Protein AF-A0A0L6JHJ5-F1 (afdb_monomer_lite)

Organism: NCBI:txid398512

Secondary structure (DSSP, 8-state):
--B-SSS--SEEEEEETTEEEEEEE----TTS-B--------SSSEEEEEEEEEEETTEEEEPPPEEEEE-

Sequence (71 aa):
MNMAGGNNGTVIVLYENDKIVLYKRHKDNSPNQQTESMSFKAKSKGTFKYRYKLLNAKGSASSETIAIAVN

Foldseek 3Di:
DKDQFDFFFQWKFKDKVNHTPDIDGDDTPHRDIDDDDDDDDDPDFDKIWIKMKGDDPVGIDIDDIDIDGGD

Structure (mmCIF, N/CA/C/O backbone):
data_AF-A0A0L6JHJ5-F1
#
_entry.id   AF-A0A0L6JHJ5-F1
#
loop_
_atom_site.group_PDB
_atom_site.id
_atom_site.type_symbol
_atom_site.label_atom_id
_atom_site.label_alt_id
_atom_site.label_comp_id
_atom_site.label_asym_id
_atom_site.label_entity_id
_atom_site.label_seq_id
_atom_site.pdbx_PDB_ins_code
_atom_site.Cartn_x
_atom_site.Cartn_y
_atom_site.Cartn_z
_atom_site.occupancy
_atom_site.B_iso_or_equiv
_atom_site.auth_seq_id
_atom_site.auth_comp_id
_atom_site.auth_asym_id
_atom_site.auth_atom_id
_atom_site.pdbx_PDB_model_num
ATOM 1 N N . MET A 1 1 ? 5.343 7.472 -2.317 1.00 55.81 1 MET A N 1
ATOM 2 C CA . MET A 1 1 ? 6.165 6.288 -2.678 1.00 55.81 1 MET A CA 1
ATOM 3 C C . MET A 1 1 ? 7.261 6.751 -3.625 1.00 55.81 1 MET A C 1
ATOM 5 O O . MET A 1 1 ? 6.933 7.594 -4.439 1.00 55.81 1 MET A O 1
ATOM 9 N N . ASN A 1 2 ? 8.503 6.265 -3.532 1.00 48.22 2 ASN A N 1
ATOM 10 C CA . ASN A 1 2 ? 9.531 6.557 -4.540 1.00 48.22 2 ASN A CA 1
ATOM 11 C C . ASN A 1 2 ? 9.952 5.252 -5.230 1.00 48.22 2 ASN A C 1
ATOM 13 O O . ASN A 1 2 ? 10.419 4.337 -4.554 1.00 48.22 2 ASN A O 1
ATOM 17 N N . MET A 1 3 ? 9.745 5.145 -6.543 1.00 58.34 3 MET A N 1
ATOM 18 C CA . MET A 1 3 ? 10.220 4.014 -7.344 1.00 58.34 3 MET A CA 1
ATOM 19 C C . MET A 1 3 ? 11.568 4.380 -7.962 1.00 58.34 3 MET A C 1
ATOM 21 O O . MET A 1 3 ? 11.607 5.200 -8.874 1.00 58.34 3 MET A O 1
ATOM 25 N N . ALA A 1 4 ? 12.662 3.792 -7.466 1.00 51.22 4 ALA A N 1
ATOM 26 C CA . ALA A 1 4 ? 13.980 3.929 -8.088 1.00 51.22 4 ALA A CA 1
ATOM 27 C C . ALA A 1 4 ? 13.951 3.318 -9.506 1.00 51.22 4 ALA A C 1
ATOM 29 O O . ALA A 1 4 ? 13.311 2.289 -9.715 1.00 51.22 4 ALA A O 1
ATOM 30 N N . GLY A 1 5 ? 14.594 3.988 -10.471 1.00 53.06 5 GLY A N 1
ATOM 31 C CA . GLY A 1 5 ? 14.428 3.761 -11.915 1.00 53.06 5 GLY A CA 1
ATOM 32 C C . GLY A 1 5 ? 14.448 2.290 -12.357 1.00 53.06 5 GLY A C 1
ATOM 33 O O . GLY A 1 5 ? 15.305 1.510 -11.946 1.00 53.06 5 GLY A O 1
ATOM 34 N N . GLY A 1 6 ? 13.486 1.919 -13.209 1.00 60.12 6 GLY A N 1
ATOM 35 C CA . GLY A 1 6 ? 13.238 0.550 -13.677 1.00 60.12 6 GLY A CA 1
ATOM 36 C C . GLY A 1 6 ? 11.932 0.442 -14.481 1.00 60.12 6 GLY A C 1
ATOM 37 O O . GLY A 1 6 ? 11.455 1.445 -15.013 1.00 60.12 6 GLY A O 1
ATOM 38 N N . ASN A 1 7 ? 11.340 -0.762 -14.580 1.00 62.25 7 ASN A N 1
ATOM 39 C CA . ASN A 1 7 ? 9.977 -0.945 -15.118 1.00 62.25 7 ASN A CA 1
ATOM 40 C C . ASN A 1 7 ? 8.956 -0.630 -14.019 1.00 62.25 7 ASN A C 1
ATOM 42 O O . ASN A 1 7 ? 8.836 -1.395 -13.059 1.00 62.25 7 ASN A O 1
ATOM 46 N N . ASN A 1 8 ? 8.216 0.461 -14.164 1.00 67.50 8 ASN A N 1
ATOM 47 C CA . ASN A 1 8 ? 7.272 0.913 -13.161 1.00 67.50 8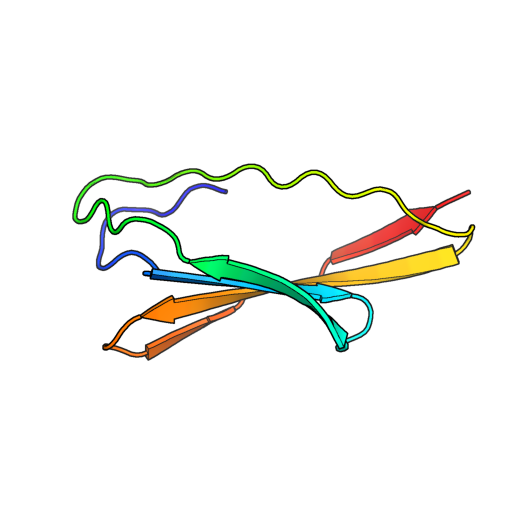 ASN A CA 1
ATOM 48 C C . ASN A 1 8 ? 6.054 -0.019 -13.092 1.00 67.50 8 ASN A C 1
ATOM 50 O O . ASN A 1 8 ? 5.734 -0.764 -14.026 1.00 67.50 8 ASN A O 1
ATOM 54 N N . GLY A 1 9 ? 5.386 -0.019 -11.940 1.00 68.69 9 GLY A N 1
ATOM 55 C CA . GLY A 1 9 ? 4.112 -0.711 -11.778 1.00 68.69 9 GLY A CA 1
ATOM 56 C C . GLY A 1 9 ? 3.013 0.011 -12.558 1.00 68.69 9 GLY A C 1
ATOM 57 O O . GLY A 1 9 ? 2.805 1.205 -12.369 1.00 68.69 9 GLY A O 1
ATOM 58 N N . THR A 1 10 ? 2.265 -0.710 -13.390 1.00 79.88 10 THR A N 1
ATOM 59 C CA . THR A 1 10 ? 1.079 -0.175 -14.084 1.00 79.88 10 THR A CA 1
ATOM 60 C C . THR A 1 10 ? -0.193 -0.320 -13.252 1.00 79.88 10 THR A C 1
ATOM 62 O O . THR A 1 10 ? -1.229 0.268 -13.567 1.00 79.88 10 THR A O 1
ATOM 65 N N . VAL A 1 11 ? -0.135 -1.099 -12.172 1.00 84.31 11 VAL A N 1
ATOM 66 C CA . VAL A 1 11 ? -1.229 -1.294 -11.222 1.00 84.31 11 VAL A CA 1
ATOM 67 C C . VAL A 1 11 ? -0.688 -1.205 -9.806 1.00 84.31 11 VAL A C 1
ATOM 69 O O . VAL A 1 11 ? 0.328 -1.821 -9.484 1.00 84.31 11 VAL A O 1
ATOM 72 N N . ILE A 1 12 ? -1.413 -0.484 -8.954 1.00 86.44 12 ILE A N 1
ATOM 73 C CA . ILE A 1 12 ? -1.179 -0.438 -7.513 1.00 86.44 12 ILE A CA 1
ATOM 74 C C . ILE A 1 12 ? -2.398 -1.021 -6.800 1.00 86.44 12 ILE A C 1
ATOM 76 O O . ILE A 1 12 ? -3.534 -0.604 -7.042 1.00 86.44 12 ILE A O 1
ATOM 80 N N . VAL A 1 13 ? -2.146 -1.972 -5.906 1.00 89.88 13 VAL A N 1
ATOM 81 C CA . VAL A 1 13 ? -3.148 -2.592 -5.038 1.00 89.88 13 VAL A CA 1
ATOM 82 C C . VAL A 1 13 ? -2.784 -2.298 -3.591 1.00 89.88 13 VAL A C 1
ATOM 84 O O . VAL A 1 13 ? -1.683 -2.644 -3.167 1.00 89.88 13 VAL A O 1
ATOM 87 N N . LEU A 1 14 ? -3.691 -1.682 -2.836 1.00 89.88 14 LEU A N 1
ATOM 88 C CA . LEU A 1 14 ? -3.545 -1.484 -1.395 1.00 89.88 14 LEU A CA 1
ATOM 89 C C . LEU A 1 14 ? -4.359 -2.541 -0.657 1.00 89.88 14 LEU A C 1
ATOM 91 O O . LEU A 1 14 ? -5.555 -2.702 -0.912 1.00 89.88 14 LEU A O 1
ATOM 95 N N . TYR A 1 15 ? -3.704 -3.221 0.273 1.00 91.94 15 TYR A N 1
ATOM 96 C CA . TYR A 1 15 ? -4.306 -4.175 1.186 1.00 91.94 15 TYR A CA 1
ATOM 97 C C . TYR A 1 15 ? -4.432 -3.541 2.570 1.00 91.94 15 TYR A C 1
ATOM 99 O O . TYR A 1 15 ? -3.473 -2.938 3.043 1.00 91.94 15 TYR A O 1
ATOM 107 N N . GLU A 1 16 ? -5.581 -3.723 3.211 1.00 91.44 16 GLU A N 1
ATOM 108 C CA . GLU A 1 16 ? -5.850 -3.456 4.623 1.00 91.44 16 GLU A CA 1
ATOM 109 C C . GLU A 1 16 ? -6.267 -4.779 5.270 1.00 91.44 16 GLU A C 1
ATOM 111 O O . GLU A 1 16 ? -7.245 -5.393 4.841 1.00 91.44 16 GLU A O 1
ATOM 116 N N . ASN A 1 17 ? -5.5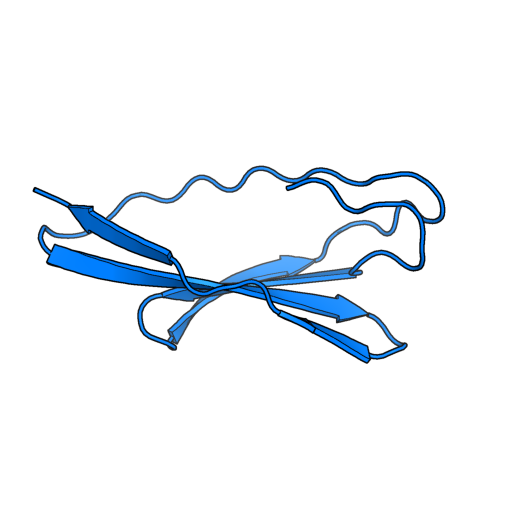28 -5.249 6.277 1.00 91.88 17 ASN A N 1
ATOM 117 C CA . ASN A 1 17 ? -5.766 -6.545 6.924 1.00 91.88 17 ASN A CA 1
ATOM 118 C C . ASN A 1 17 ? -5.929 -7.682 5.893 1.00 91.88 17 ASN A C 1
ATOM 120 O O . ASN A 1 17 ? -6.872 -8.468 5.952 1.00 91.88 17 ASN A O 1
ATOM 124 N N . ASP A 1 18 ? -5.038 -7.689 4.896 1.00 90.25 18 ASP A N 1
ATOM 125 C CA . ASP A 1 18 ? -5.015 -8.605 3.746 1.00 90.25 18 ASP A CA 1
ATOM 126 C C . ASP A 1 18 ? -6.228 -8.543 2.797 1.00 90.25 18 ASP A C 1
ATOM 128 O O . ASP A 1 18 ? -6.304 -9.307 1.834 1.00 90.25 18 ASP A O 1
ATOM 132 N N . LYS A 1 19 ? -7.129 -7.569 2.973 1.00 90.44 19 LYS A N 1
ATOM 133 C CA . LYS A 1 19 ? -8.238 -7.282 2.051 1.00 90.44 19 LYS A CA 1
ATOM 134 C C . LYS A 1 19 ? -7.886 -6.129 1.124 1.00 90.44 19 LYS A C 1
ATOM 136 O O . LYS A 1 19 ? -7.331 -5.130 1.560 1.00 90.44 19 LYS A O 1
ATOM 141 N N . ILE A 1 20 ? -8.247 -6.230 -0.151 1.00 90.88 20 ILE A N 1
ATOM 142 C CA . ILE A 1 20 ? -8.032 -5.138 -1.107 1.00 90.88 20 ILE A CA 1
ATOM 143 C C . ILE A 1 20 ? -8.975 -3.981 -0.766 1.00 90.88 20 ILE A C 1
ATOM 145 O O . ILE A 1 20 ? -10.193 -4.140 -0.802 1.00 90.88 20 ILE A O 1
ATOM 149 N N . VAL A 1 21 ? -8.402 -2.815 -0.475 1.00 88.56 21 VAL A N 1
ATOM 150 C CA . VAL A 1 21 ? -9.145 -1.570 -0.213 1.00 88.56 21 VAL A CA 1
ATOM 151 C C . VAL A 1 2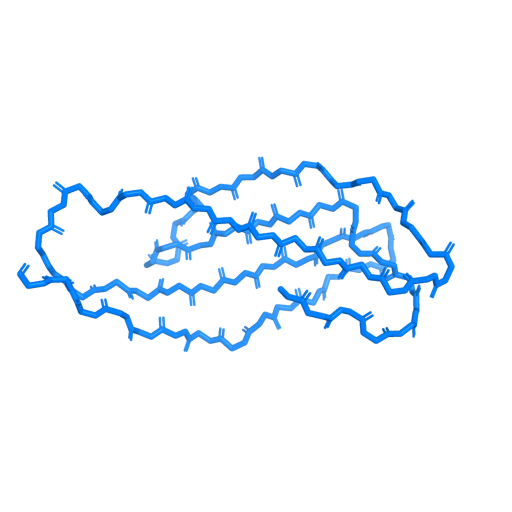1 ? -8.968 -0.532 -1.314 1.00 88.56 21 VAL A C 1
ATOM 153 O O . VAL A 1 21 ? -9.788 0.373 -1.446 1.00 88.56 21 VAL A O 1
ATOM 156 N N . LEU A 1 22 ? -7.930 -0.673 -2.141 1.00 85.94 22 LEU A N 1
ATOM 157 C CA . LEU A 1 22 ? -7.721 0.160 -3.318 1.00 85.94 22 LEU A CA 1
ATOM 158 C C . LEU A 1 22 ? -7.131 -0.677 -4.449 1.00 85.94 22 LEU A C 1
ATOM 160 O O . LEU A 1 22 ? -6.181 -1.430 -4.245 1.00 85.94 22 LEU A O 1
ATOM 164 N N . TYR A 1 23 ? -7.656 -0.479 -5.652 1.00 88.25 23 TYR A N 1
ATOM 165 C CA . TYR A 1 23 ? -7.088 -0.989 -6.891 1.00 88.25 23 TYR A CA 1
ATOM 166 C C . TYR A 1 23 ? -7.077 0.152 -7.907 1.00 88.25 23 TYR A C 1
ATOM 168 O O . TYR A 1 23 ? -8.136 0.651 -8.291 1.00 88.25 23 TYR A O 1
ATOM 176 N N . LYS A 1 24 ? -5.889 0.599 -8.322 1.00 83.31 24 LYS A N 1
ATOM 177 C CA . LYS A 1 24 ? -5.737 1.745 -9.226 1.00 83.31 24 LYS A CA 1
ATOM 178 C C . LYS A 1 24 ? -4.763 1.407 -10.346 1.00 83.31 24 LYS A C 1
ATOM 180 O O . LYS A 1 24 ? -3.657 0.931 -10.094 1.00 83.31 24 LYS A O 1
ATOM 185 N N . ARG A 1 25 ? -5.167 1.693 -11.587 1.00 79.44 25 ARG A N 1
ATOM 186 C CA . ARG A 1 25 ? -4.237 1.715 -12.721 1.00 79.44 25 ARG A CA 1
ATOM 187 C C . ARG A 1 25 ? -3.405 2.982 -12.659 1.00 79.44 25 ARG A C 1
ATOM 189 O O . ARG A 1 25 ? -3.927 4.072 -12.427 1.00 79.44 25 ARG A O 1
ATOM 196 N N . HIS A 1 26 ? -2.119 2.819 -12.883 1.00 71.81 26 HIS A N 1
ATOM 197 C CA . HIS A 1 26 ? -1.144 3.881 -12.852 1.00 71.81 26 HIS A CA 1
ATOM 198 C C . HIS A 1 26 ? -0.485 4.004 -14.225 1.00 71.81 26 HIS A C 1
ATOM 200 O O . HIS A 1 26 ? -0.295 3.008 -14.923 1.00 71.81 26 HIS A O 1
ATOM 206 N N . LYS A 1 27 ? -0.219 5.239 -14.657 1.00 69.06 27 LYS A N 1
ATOM 207 C CA . LYS A 1 27 ? 0.367 5.500 -15.973 1.00 69.06 27 LYS A CA 1
ATOM 208 C C . LYS A 1 27 ? 1.841 5.142 -15.909 1.00 69.06 27 LYS A C 1
ATOM 210 O O . LYS A 1 27 ? 2.540 5.757 -15.125 1.00 69.06 27 LYS A O 1
ATOM 215 N N . ASP A 1 28 ? 2.311 4.198 -16.711 1.00 65.62 28 ASP A N 1
ATOM 216 C CA . ASP A 1 28 ? 3.735 3.863 -16.752 1.00 65.62 28 ASP A CA 1
ATOM 217 C C . ASP A 1 28 ? 4.577 5.111 -17.080 1.00 65.62 28 ASP A C 1
ATOM 219 O O . ASP A 1 28 ? 4.312 5.793 -18.072 1.00 65.62 28 ASP A O 1
ATOM 223 N N . ASN A 1 29 ? 5.543 5.432 -16.217 1.00 66.06 29 ASN A N 1
ATOM 224 C CA . ASN A 1 29 ? 6.474 6.549 -16.407 1.00 66.06 29 ASN A CA 1
ATOM 225 C C . ASN A 1 29 ? 7.920 6.084 -16.650 1.00 66.06 29 ASN A C 1
ATOM 227 O O . ASN A 1 29 ? 8.856 6.866 -16.495 1.00 66.06 29 ASN A O 1
ATOM 231 N N . SER A 1 30 ? 8.132 4.802 -16.960 1.00 66.12 30 SER A N 1
ATOM 232 C CA . SER A 1 30 ? 9.475 4.249 -17.129 1.00 66.12 30 SER A CA 1
ATOM 233 C C . SER A 1 30 ? 10.284 4.947 -18.232 1.00 66.12 30 SER A C 1
ATOM 235 O O . SER A 1 30 ? 9.724 5.301 -19.270 1.00 66.12 30 SER A O 1
ATOM 237 N N . PRO A 1 31 ? 11.610 5.116 -18.042 1.00 67.19 31 PRO A N 1
ATOM 238 C CA . PRO A 1 31 ? 12.415 4.688 -16.886 1.00 67.19 31 PRO A CA 1
ATOM 239 C C . PRO A 1 31 ? 12.430 5.696 -15.719 1.00 67.19 31 PRO A C 1
ATOM 241 O O . PRO A 1 31 ? 13.160 5.492 -14.748 1.00 67.19 31 PRO A O 1
ATOM 244 N N . ASN A 1 32 ? 11.666 6.789 -15.804 1.00 68.12 32 ASN A N 1
ATOM 245 C CA . ASN A 1 32 ? 11.672 7.834 -14.788 1.00 68.12 32 ASN A CA 1
ATOM 246 C C . ASN A 1 32 ? 11.037 7.349 -13.483 1.00 68.12 32 ASN A C 1
ATOM 248 O O . ASN A 1 32 ? 10.127 6.514 -13.475 1.00 68.12 32 ASN A O 1
ATOM 252 N N . GLN A 1 33 ? 11.501 7.931 -12.374 1.00 63.81 33 GLN A N 1
ATOM 253 C CA . GLN A 1 33 ? 10.910 7.692 -11.064 1.00 63.81 33 GLN A CA 1
ATOM 254 C C . GLN A 1 33 ? 9.435 8.084 -11.074 1.00 63.81 33 GLN A C 1
ATOM 256 O O . GLN A 1 33 ? 8.994 9.006 -11.773 1.00 63.81 33 GLN A O 1
ATOM 261 N N . GLN A 1 34 ? 8.672 7.365 -10.271 1.00 67.94 34 GLN A N 1
ATOM 262 C CA . GLN A 1 34 ? 7.247 7.556 -10.177 1.00 67.94 34 GLN A CA 1
ATOM 263 C C . GLN A 1 34 ? 6.814 7.598 -8.717 1.00 67.94 34 GLN A C 1
ATOM 265 O O . GLN A 1 34 ? 7.227 6.778 -7.893 1.00 67.94 34 GLN A O 1
ATOM 270 N N . THR A 1 35 ? 5.970 8.584 -8.427 1.00 68.19 35 THR A N 1
ATOM 271 C CA . THR A 1 35 ? 5.491 8.894 -7.087 1.00 68.19 35 THR A CA 1
ATOM 272 C C . THR A 1 35 ? 3.980 8.969 -7.113 1.00 68.19 35 THR A C 1
ATOM 274 O O . THR A 1 35 ? 3.409 9.771 -7.842 1.00 68.19 35 THR A O 1
ATOM 277 N N . GLU A 1 36 ? 3.338 8.177 -6.261 1.00 70.00 36 GLU A N 1
ATOM 278 C CA . GLU A 1 36 ? 1.921 8.326 -5.946 1.00 70.00 36 GLU A CA 1
ATOM 279 C C . GLU A 1 36 ? 1.741 8.502 -4.447 1.00 70.00 36 GLU A C 1
ATOM 281 O O . GLU A 1 36 ? 2.440 7.885 -3.627 1.00 70.00 36 GLU A O 1
ATOM 286 N N . SER A 1 37 ? 0.760 9.334 -4.124 1.00 73.50 37 SER A N 1
ATOM 287 C CA . SER A 1 37 ? 0.228 9.521 -2.785 1.00 73.50 37 SER A CA 1
ATOM 288 C C . SER A 1 37 ? -1.206 9.017 -2.773 1.00 73.50 37 SER A C 1
ATOM 290 O O . SER A 1 37 ? -1.983 9.283 -3.690 1.00 73.50 37 SER A O 1
ATOM 292 N N . MET A 1 38 ? -1.549 8.262 -1.736 1.00 72.50 38 MET A N 1
ATOM 293 C CA . MET A 1 38 ? -2.878 7.699 -1.547 1.00 72.50 38 MET A CA 1
ATOM 294 C C . MET A 1 38 ? -3.422 8.199 -0.221 1.00 72.50 38 MET A C 1
ATOM 296 O O . MET A 1 38 ? -2.752 8.081 0.802 1.00 72.50 38 MET A O 1
ATOM 300 N N . SER A 1 39 ? -4.640 8.727 -0.251 1.00 75.06 39 SER A N 1
ATOM 301 C CA . SER A 1 39 ? -5.347 9.190 0.937 1.00 75.06 39 SER A CA 1
ATOM 302 C C . SER A 1 39 ? -6.618 8.372 1.089 1.00 75.06 39 SER A C 1
ATOM 304 O O . SER A 1 39 ? -7.427 8.296 0.166 1.00 75.06 39 SER A O 1
ATOM 306 N N . PHE A 1 40 ? -6.806 7.767 2.254 1.00 74.25 40 PHE A N 1
ATOM 307 C CA . PHE A 1 40 ? -8.025 7.053 2.617 1.00 74.25 40 PHE A CA 1
ATOM 308 C C . PHE A 1 40 ? -8.378 7.381 4.070 1.00 74.25 40 PHE A C 1
ATOM 310 O O . PHE A 1 40 ? -7.512 7.753 4.862 1.00 74.25 40 PHE A O 1
ATOM 317 N N . LYS A 1 41 ? -9.667 7.300 4.408 1.00 78.75 41 LYS A N 1
ATOM 318 C CA . LYS A 1 41 ? -10.163 7.560 5.764 1.00 78.75 41 LYS A CA 1
ATOM 319 C C . LYS A 1 41 ? -10.484 6.240 6.447 1.00 78.75 41 LYS A C 1
ATOM 321 O O . LYS A 1 41 ? -11.220 5.427 5.889 1.00 78.75 41 LYS A O 1
ATOM 326 N N . ALA A 1 42 ? -9.971 6.063 7.660 1.00 77.88 42 ALA A N 1
ATOM 327 C CA . ALA A 1 42 ? -10.384 4.964 8.518 1.00 77.88 42 ALA A CA 1
ATOM 328 C C . ALA A 1 42 ? -11.874 5.109 8.861 1.00 77.88 42 ALA A C 1
ATOM 330 O O . ALA A 1 42 ? -12.346 6.207 9.164 1.00 77.88 42 ALA A O 1
ATOM 331 N N . LYS A 1 43 ? -12.620 4.001 8.794 1.00 77.44 43 LYS A N 1
ATOM 332 C CA . LYS A 1 43 ? -14.061 3.981 9.103 1.00 77.44 43 LYS A CA 1
ATOM 333 C C . LYS A 1 43 ? -14.348 3.796 10.595 1.00 77.44 43 LYS A C 1
ATOM 335 O O . LYS A 1 43 ? -15.423 4.167 11.050 1.00 77.44 43 LYS A O 1
ATOM 340 N N . SER A 1 44 ? -13.407 3.227 11.347 1.00 86.31 44 SER A N 1
ATOM 341 C CA . SER A 1 44 ? -13.529 2.964 12.782 1.00 86.31 44 SER A CA 1
ATOM 342 C C . SER A 1 44 ? -12.166 3.021 13.472 1.00 86.31 44 SER A C 1
ATOM 344 O O . SER A 1 44 ? -11.126 2.920 12.818 1.00 86.31 44 SER A O 1
ATOM 346 N N . LYS A 1 45 ? -12.185 3.142 14.803 1.00 89.81 45 LYS A N 1
ATOM 347 C CA . LYS A 1 45 ? -10.996 2.964 15.645 1.00 89.81 45 LYS A CA 1
ATOM 348 C C . LYS A 1 45 ? -10.524 1.509 15.593 1.00 89.81 45 LYS A C 1
ATOM 350 O O . LYS A 1 45 ? -11.349 0.602 15.467 1.00 89.81 45 LYS A O 1
ATOM 355 N N . GLY A 1 46 ? -9.217 1.295 15.680 1.00 90.50 46 GLY A N 1
ATOM 356 C CA . GLY A 1 46 ? -8.599 -0.030 15.630 1.00 90.50 46 GLY A CA 1
ATOM 357 C C . GLY A 1 46 ? -7.213 -0.031 14.990 1.00 90.50 46 GLY A C 1
ATOM 358 O O . GLY A 1 46 ? -6.744 0.984 14.478 1.00 90.50 46 GLY A O 1
ATOM 359 N N . THR A 1 47 ? -6.559 -1.191 15.011 1.00 91.88 47 THR A N 1
ATOM 360 C CA . THR A 1 47 ? -5.255 -1.399 14.368 1.00 91.88 47 THR A CA 1
ATOM 361 C C . THR A 1 47 ? -5.440 -2.062 13.011 1.00 91.88 47 THR A C 1
ATOM 363 O O . THR A 1 47 ? -6.059 -3.121 12.905 1.00 91.88 47 THR A O 1
ATOM 366 N N . PHE A 1 48 ? -4.864 -1.460 11.978 1.00 91.44 48 PHE A N 1
ATOM 367 C CA . PHE A 1 48 ? -4.978 -1.905 10.596 1.00 91.44 48 PHE A CA 1
ATOM 368 C C . PHE A 1 48 ? -3.594 -2.154 10.006 1.00 91.44 48 PHE A C 1
ATOM 370 O O . PHE A 1 48 ? -2.687 -1.332 10.146 1.00 91.44 48 PHE A O 1
ATOM 377 N N . LYS A 1 49 ? -3.427 -3.296 9.340 1.00 92.62 49 LYS A N 1
ATOM 378 C CA . LYS A 1 49 ? -2.196 -3.643 8.628 1.00 92.62 49 LYS A CA 1
ATOM 379 C C . LYS A 1 49 ? -2.315 -3.239 7.170 1.00 92.62 49 LYS A C 1
ATOM 381 O O . LYS A 1 49 ? -3.168 -3.775 6.468 1.00 92.62 49 LYS A O 1
ATOM 386 N N . TYR A 1 50 ? -1.444 -2.354 6.710 1.00 91.88 50 TYR A N 1
ATOM 387 C CA . TYR A 1 50 ? -1.398 -1.922 5.323 1.00 91.88 50 TYR A CA 1
ATOM 388 C C . TYR A 1 50 ? -0.190 -2.491 4.600 1.00 91.88 50 TYR A C 1
ATOM 390 O O . TYR A 1 50 ? 0.929 -2.458 5.105 1.00 91.88 50 TYR A O 1
ATOM 398 N N . ARG A 1 51 ? -0.421 -2.972 3.383 1.00 91.94 51 ARG A N 1
ATOM 399 C CA . ARG A 1 51 ? 0.620 -3.425 2.457 1.00 91.94 51 ARG A CA 1
ATOM 400 C C . ARG A 1 51 ? 0.206 -3.023 1.056 1.00 91.94 51 ARG A C 1
ATOM 402 O O . ARG A 1 51 ? -0.957 -3.199 0.702 1.00 91.94 51 ARG A O 1
ATOM 409 N N . TYR A 1 52 ? 1.125 -2.526 0.240 1.00 87.75 52 TYR A N 1
ATOM 410 C CA . TYR A 1 52 ? 0.841 -2.299 -1.173 1.00 87.75 52 TYR A CA 1
ATOM 411 C C . TYR A 1 52 ? 1.537 -3.340 -2.050 1.00 87.75 52 TYR A C 1
ATOM 413 O O . TYR A 1 52 ? 2.578 -3.896 -1.694 1.00 87.75 52 TYR A O 1
ATOM 421 N N . LYS A 1 53 ? 0.942 -3.617 -3.208 1.00 87.88 53 LYS A N 1
ATOM 422 C CA . LYS A 1 53 ? 1.507 -4.460 -4.260 1.00 87.88 53 LYS A CA 1
ATOM 423 C C . LYS A 1 53 ? 1.455 -3.710 -5.578 1.00 87.88 53 LYS A C 1
ATOM 425 O O . LYS A 1 53 ? 0.406 -3.207 -5.972 1.00 87.88 53 LYS A O 1
ATOM 430 N N . LEU A 1 54 ? 2.591 -3.664 -6.249 1.00 84.69 54 LEU A N 1
ATOM 431 C CA . LEU A 1 54 ? 2.753 -3.134 -7.589 1.00 84.69 54 LEU A CA 1
ATOM 432 C C . LEU A 1 54 ? 2.766 -4.294 -8.571 1.00 84.69 54 LEU A C 1
ATOM 434 O O . LEU A 1 54 ? 3.389 -5.321 -8.299 1.00 84.69 54 LEU A O 1
ATOM 438 N N . LEU A 1 55 ? 2.084 -4.137 -9.700 1.00 85.50 55 LEU A N 1
ATOM 439 C CA . LEU A 1 55 ? 2.068 -5.122 -10.774 1.00 85.50 55 LEU A CA 1
ATOM 440 C C . LEU A 1 55 ? 2.337 -4.434 -12.111 1.00 85.50 55 LEU A C 1
ATOM 442 O O . LEU A 1 55 ? 1.861 -3.324 -12.351 1.00 85.50 55 LEU A O 1
ATOM 446 N N . ASN A 1 56 ? 3.075 -5.111 -12.980 1.00 81.38 56 ASN A N 1
ATOM 447 C CA . ASN A 1 56 ? 3.182 -4.801 -14.401 1.00 81.38 56 ASN A CA 1
ATOM 448 C C . ASN A 1 56 ? 3.248 -6.111 -15.203 1.00 81.38 56 ASN A C 1
ATOM 450 O O . ASN A 1 56 ? 3.200 -7.203 -14.638 1.00 81.38 56 ASN A O 1
ATOM 454 N N . ALA A 1 57 ? 3.368 -6.018 -16.527 1.00 79.38 57 ALA A N 1
ATOM 455 C CA . ALA A 1 57 ? 3.426 -7.195 -17.398 1.00 79.38 57 ALA A CA 1
ATOM 456 C C . ALA A 1 57 ? 4.619 -8.133 -17.114 1.00 79.38 57 ALA A C 1
ATOM 458 O O . ALA A 1 57 ? 4.615 -9.274 -17.562 1.00 79.38 57 ALA A O 1
ATOM 459 N N . LYS A 1 58 ? 5.640 -7.665 -16.385 1.00 80.81 58 LYS A N 1
ATOM 460 C CA . LYS A 1 58 ? 6.866 -8.417 -16.087 1.00 80.81 58 LYS A CA 1
ATOM 461 C C . LYS A 1 58 ? 6.849 -9.064 -14.702 1.00 80.81 58 LYS A C 1
ATOM 463 O O . LYS A 1 58 ? 7.702 -9.900 -14.425 1.00 80.81 58 LYS A O 1
ATOM 468 N N . GLY A 1 59 ? 5.908 -8.697 -13.831 1.00 81.25 59 GLY A N 1
ATOM 469 C CA . GLY A 1 59 ? 5.796 -9.289 -12.504 1.00 81.25 59 GLY A CA 1
ATOM 470 C C . GLY A 1 59 ? 5.134 -8.380 -11.480 1.00 81.25 59 GLY A C 1
ATOM 471 O O . GLY A 1 59 ? 4.378 -7.462 -11.804 1.00 81.25 59 GLY A O 1
ATOM 472 N N . SER A 1 60 ? 5.414 -8.659 -10.208 1.00 85.50 60 SER A N 1
ATOM 473 C CA . SER A 1 60 ? 4.876 -7.883 -9.096 1.00 85.50 60 SER A CA 1
ATOM 474 C C . SER A 1 60 ? 5.870 -7.736 -7.955 1.00 85.50 60 SER A C 1
ATOM 476 O O . SER A 1 60 ? 6.568 -8.694 -7.632 1.00 85.50 60 SER A O 1
ATOM 478 N N . ALA A 1 61 ? 5.854 -6.580 -7.297 1.00 85.25 61 ALA A N 1
ATOM 479 C CA . ALA A 1 61 ? 6.622 -6.298 -6.089 1.00 85.25 61 ALA A CA 1
ATOM 480 C C . ALA A 1 61 ? 5.666 -5.878 -4.968 1.00 85.25 61 ALA A C 1
ATOM 482 O O . ALA A 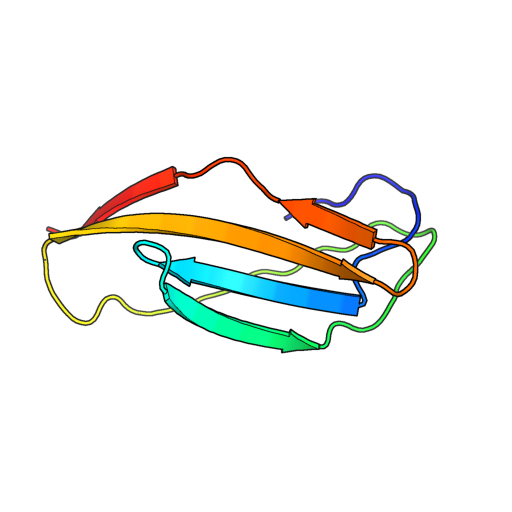1 61 ? 4.681 -5.187 -5.224 1.00 85.25 61 ALA A O 1
ATOM 483 N N . SER A 1 62 ? 5.926 -6.305 -3.733 1.00 87.00 62 SER A N 1
ATOM 484 C CA . SER A 1 62 ? 5.133 -5.898 -2.566 1.00 87.00 62 SER A CA 1
ATOM 485 C C . SER A 1 62 ? 5.985 -5.091 -1.603 1.00 87.00 62 SER A C 1
ATOM 487 O O . SER A 1 62 ? 7.189 -5.310 -1.506 1.00 87.00 62 SER A O 1
ATOM 489 N N . SER A 1 63 ? 5.345 -4.178 -0.886 1.00 86.88 63 SER A N 1
ATOM 490 C CA . SER A 1 63 ? 5.968 -3.456 0.212 1.00 86.88 63 SER A CA 1
ATOM 491 C C . SER A 1 63 ? 6.055 -4.298 1.473 1.00 86.88 63 SER A C 1
ATOM 493 O O . SER A 1 63 ? 5.363 -5.311 1.620 1.00 86.88 63 SER A O 1
ATOM 495 N N . GLU A 1 64 ? 6.810 -3.789 2.439 1.00 89.50 64 GLU A N 1
ATOM 496 C CA . GLU A 1 64 ? 6.638 -4.184 3.831 1.00 89.50 64 GLU A CA 1
ATOM 497 C C . GLU A 1 64 ? 5.215 -3.880 4.315 1.00 89.50 64 GLU A C 1
ATOM 499 O O . GLU A 1 64 ? 4.514 -3.013 3.777 1.00 89.50 64 GLU A O 1
ATOM 504 N N . THR A 1 65 ? 4.780 -4.630 5.326 1.00 92.62 65 THR A N 1
ATOM 505 C CA . THR A 1 65 ? 3.486 -4.406 5.970 1.00 92.62 65 THR A CA 1
ATOM 506 C C . THR A 1 65 ? 3.672 -3.451 7.138 1.00 92.62 65 THR A C 1
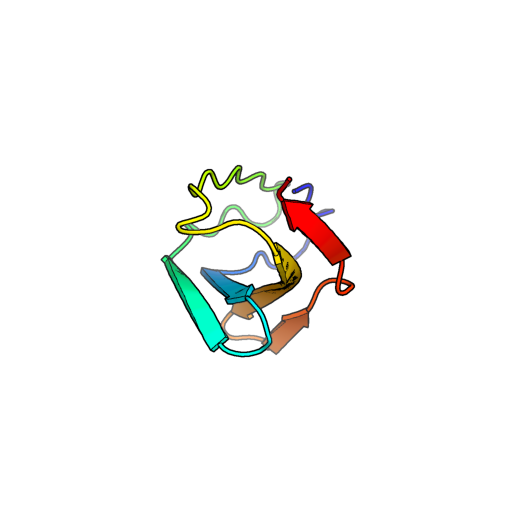ATOM 508 O O . THR A 1 65 ? 4.446 -3.740 8.046 1.00 92.62 65 THR A O 1
ATOM 511 N N . ILE A 1 66 ? 2.929 -2.349 7.143 1.00 92.19 66 ILE A N 1
ATOM 512 C CA . ILE A 1 66 ? 2.918 -1.380 8.242 1.00 92.19 66 ILE A CA 1
ATOM 513 C C . ILE A 1 66 ? 1.644 -1.545 9.068 1.00 92.19 66 ILE A C 1
ATOM 515 O O . ILE A 1 66 ? 0.567 -1.753 8.515 1.00 92.19 66 ILE A O 1
ATOM 519 N N . ALA A 1 67 ? 1.743 -1.454 10.392 1.00 91.44 67 ALA A N 1
ATOM 520 C CA . ALA A 1 67 ? 0.586 -1.474 11.284 1.00 91.44 67 ALA A CA 1
ATOM 521 C C . ALA A 1 67 ? 0.281 -0.051 11.762 1.00 91.44 67 ALA A C 1
ATOM 523 O O . ALA A 1 67 ? 1.146 0.610 12.329 1.00 91.44 67 ALA A O 1
ATOM 524 N N . ILE A 1 68 ? -0.947 0.411 11.537 1.00 89.25 68 ILE A N 1
ATOM 525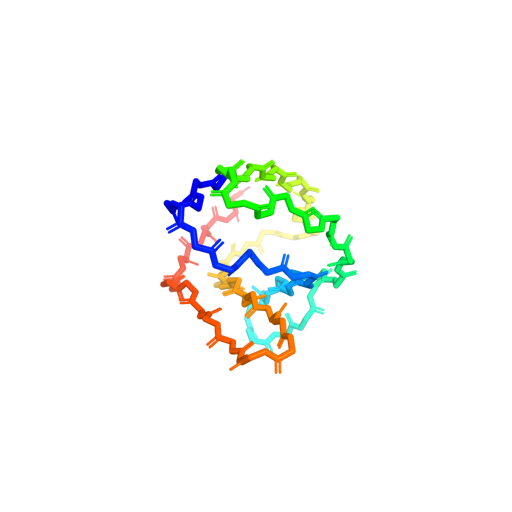 C CA . ILE A 1 68 ? -1.412 1.743 11.929 1.00 89.25 68 ILE A CA 1
ATOM 526 C C . ILE A 1 68 ? -2.532 1.593 12.952 1.00 89.25 68 ILE A C 1
ATOM 528 O O . ILE A 1 68 ? -3.544 0.953 12.668 1.00 89.25 68 ILE A O 1
ATOM 532 N N . ALA A 1 69 ? -2.358 2.195 14.127 1.00 89.94 69 ALA A N 1
ATOM 533 C CA . ALA A 1 69 ? -3.395 2.298 15.147 1.00 89.94 69 ALA A CA 1
ATOM 534 C C . ALA A 1 69 ? -4.196 3.596 14.960 1.00 89.94 69 ALA A C 1
ATOM 536 O O . ALA A 1 69 ? -3.624 4.683 14.884 1.00 89.94 69 ALA A O 1
ATOM 537 N N . VAL A 1 70 ? -5.518 3.470 14.877 1.00 87.31 70 VAL A N 1
ATOM 538 C CA . VAL A 1 70 ? -6.480 4.573 14.787 1.00 87.31 70 VAL A CA 1
ATOM 539 C C . VAL A 1 70 ? -7.202 4.669 16.127 1.00 87.31 70 VAL A C 1
ATOM 541 O O . VAL A 1 70 ? -7.929 3.743 16.496 1.00 87.31 70 VAL A O 1
ATOM 544 N N . ASN A 1 71 ? -6.996 5.778 16.838 1.00 82.25 71 ASN A N 1
ATOM 545 C CA . ASN A 1 71 ? -7.488 6.003 18.203 1.00 82.25 71 ASN A CA 1
ATOM 546 C C . ASN A 1 71 ? -8.670 6.966 18.284 1.00 82.25 71 ASN A C 1
ATOM 548 O O . ASN A 1 71 ? -8.956 7.696 17.312 1.00 82.25 71 ASN A O 1
#

pLDDT: mean 79.65, std 11.73, range [48.22, 92.62]

InterPro domains:
  IPR013783 Immunoglobulin-like fold [G3DSA:2.60.40.10] (1-70)
  IPR014756 Immunoglobulin E-set [SSF81296] (1-70)

Radius of gyration: 13.21 Å; chains: 1; bounding box: 28×19×36 Å